Protein AF-A0A3S0KDJ8-F1 (afdb_monomer)

Organism: NCBI:txid271096

Radius of gyration: 22.58 Å; Cα contacts (8 Å, |Δi|>4): 106; chains: 1; bounding box: 74×38×46 Å

pLDDT: mean 85.25, std 16.25, range [48.62, 98.56]

Solvent-accessible surface area (backbone atoms only — not comparable to full-atom values): 7279 Å² total; per-residue (Å²): 140,63,69,67,59,54,55,49,50,52,54,54,54,56,55,57,61,62,64,75,67,74,69,84,80,80,79,74,86,73,62,94,85,62,56,72,66,56,56,50,37,53,51,52,51,50,50,26,61,75,72,66,55,44,47,33,46,24,38,54,27,100,73,63,44,47,46,66,52,54,78,85,48,44,65,57,47,43,71,74,36,35,70,40,73,40,84,80,41,43,80,85,70,91,48,71,68,54,48,53,53,33,52,53,50,48,52,50,35,18,60,39,25,47,56,36,50,58,55,42,64,66,74,109

Mean predicted aligned error: 11.46 Å

Nearest PDB structures (foldseek):
  7brn-assembly1_A  TM=3.288E-01  e=4.075E+00  Saccharomyces cerevisiae S288C
  1a49-assembly1_A  TM=2.904E-01  e=4.338E+00  Oryctolagus cuniculus

Structure (mmCIF, N/CA/C/O backbone):
data_AF-A0A3S0KDJ8-F1
#
_entry.id   AF-A0A3S0KDJ8-F1
#
loop_
_atom_site.group_PDB
_atom_site.id
_atom_site.type_symbol
_atom_site.label_atom_id
_atom_site.label_alt_id
_atom_site.label_comp_id
_atom_site.label_asym_id
_atom_site.label_entity_id
_atom_site.label_seq_id
_atom_site.pdbx_PDB_ins_code
_atom_site.Cartn_x
_atom_site.Cartn_y
_atom_site.Cartn_z
_atom_site.occupancy
_atom_site.B_iso_or_equiv
_atom_site.auth_seq_id
_atom_site.auth_comp_id
_atom_site.auth_asym_id
_atom_site.auth_atom_id
_atom_site.pdbx_PDB_model_num
ATOM 1 N N . MET A 1 1 ? -58.532 6.783 -28.581 1.00 48.62 1 MET A N 1
ATOM 2 C CA . MET A 1 1 ? -57.845 7.781 -27.725 1.00 48.62 1 MET A CA 1
ATOM 3 C C . MET A 1 1 ? -56.539 7.257 -27.089 1.00 48.62 1 MET A C 1
ATOM 5 O O . MET A 1 1 ? -56.179 7.720 -26.021 1.00 48.62 1 MET A O 1
ATOM 9 N N . ASN A 1 2 ? -55.752 6.381 -27.747 1.00 56.41 2 ASN A N 1
ATOM 10 C CA . ASN A 1 2 ? -54.595 5.719 -27.089 1.00 56.41 2 ASN A CA 1
ATOM 11 C C . ASN A 1 2 ? -53.215 6.068 -27.683 1.00 56.41 2 ASN A C 1
ATOM 13 O O . ASN A 1 2 ? -52.187 5.728 -27.108 1.00 56.41 2 ASN A O 1
ATOM 17 N N . ARG A 1 3 ? -53.158 6.767 -28.824 1.00 53.56 3 ARG A N 1
ATOM 18 C CA . ARG A 1 3 ? -51.886 7.062 -29.514 1.00 53.56 3 ARG A CA 1
ATOM 19 C C . ARG A 1 3 ? -51.109 8.216 -28.865 1.00 53.56 3 ARG A C 1
ATOM 21 O O . ARG A 1 3 ? -49.885 8.176 -28.814 1.00 53.56 3 ARG A O 1
ATOM 28 N N . ALA A 1 4 ? -51.821 9.203 -28.314 1.00 56.09 4 ALA A N 1
ATOM 29 C CA . ALA A 1 4 ? -51.219 10.353 -27.637 1.00 56.09 4 ALA A CA 1
ATOM 30 C C . ALA A 1 4 ? -50.616 9.987 -26.266 1.00 56.09 4 ALA A C 1
ATOM 32 O O . ALA A 1 4 ? -49.532 10.461 -25.938 1.00 56.09 4 ALA A O 1
ATOM 33 N N . ASN A 1 5 ? -51.260 9.093 -25.503 1.00 58.47 5 ASN A N 1
ATOM 34 C CA . ASN A 1 5 ? -50.734 8.632 -24.212 1.00 58.47 5 ASN A CA 1
ATOM 35 C C . ASN A 1 5 ? -49.470 7.782 -24.369 1.00 58.47 5 ASN A C 1
ATOM 37 O O . ASN A 1 5 ? -48.534 7.974 -23.603 1.00 58.47 5 ASN A O 1
ATOM 41 N N . ASN A 1 6 ? -49.387 6.927 -25.395 1.00 59.12 6 ASN A N 1
ATOM 42 C CA . ASN A 1 6 ? -48.195 6.106 -25.645 1.00 59.12 6 ASN A CA 1
ATOM 43 C C . ASN A 1 6 ? -46.997 6.947 -26.116 1.00 59.12 6 ASN A C 1
ATOM 45 O O . ASN A 1 6 ? -45.865 6.673 -25.731 1.00 59.12 6 ASN A O 1
ATOM 49 N N . SER A 1 7 ? -47.246 8.003 -26.902 1.00 58.44 7 SER A N 1
ATOM 50 C CA . SER A 1 7 ? -46.205 8.951 -27.320 1.00 58.44 7 SER A CA 1
ATOM 51 C C . SER A 1 7 ? -45.692 9.796 -26.150 1.00 58.44 7 SER A C 1
ATOM 53 O O . SER A 1 7 ? -44.490 10.040 -26.066 1.00 58.44 7 SER A O 1
ATOM 55 N N . ARG A 1 8 ? -46.571 10.181 -25.213 1.00 61.62 8 ARG A N 1
ATOM 56 C CA . ARG A 1 8 ? -46.175 10.860 -23.970 1.00 61.62 8 ARG A CA 1
ATOM 57 C C . ARG A 1 8 ? -45.443 9.922 -23.007 1.00 61.62 8 ARG A C 1
ATOM 59 O O . ARG A 1 8 ? -44.441 10.338 -22.444 1.00 61.62 8 ARG A O 1
ATOM 66 N N . LEU A 1 9 ? -45.872 8.661 -22.877 1.00 58.84 9 LEU A N 1
ATOM 67 C CA . LEU A 1 9 ? -45.181 7.652 -22.061 1.00 58.84 9 LEU A CA 1
ATOM 68 C C . LEU A 1 9 ? -43.759 7.380 -22.573 1.00 58.84 9 LEU A C 1
ATOM 70 O O . LEU A 1 9 ? -42.822 7.367 -21.782 1.00 58.84 9 LEU A O 1
ATOM 74 N N . MET A 1 10 ? -43.594 7.218 -23.891 1.00 60.16 10 MET A N 1
ATOM 75 C CA . MET A 1 10 ? -42.282 7.062 -24.531 1.00 60.16 10 MET A CA 1
ATOM 76 C C . MET A 1 10 ? -41.399 8.298 -24.320 1.00 60.16 10 MET A C 1
ATOM 78 O O . MET A 1 10 ? -40.235 8.154 -23.970 1.00 60.16 10 MET A O 1
ATOM 82 N N . ALA A 1 11 ? -41.946 9.511 -24.460 1.00 61.31 11 ALA A N 1
ATOM 83 C CA . ALA A 1 11 ? -41.184 10.741 -24.233 1.00 61.31 11 ALA A CA 1
ATOM 84 C C . ALA A 1 11 ? -40.726 10.900 -22.769 1.00 61.31 11 ALA A C 1
ATOM 86 O O . ALA A 1 11 ? -39.603 11.334 -22.523 1.00 61.31 11 ALA A O 1
ATOM 87 N N . ILE A 1 12 ? -41.565 10.510 -21.801 1.00 62.56 12 ILE A N 1
ATOM 88 C CA . ILE A 1 12 ? -41.234 10.550 -20.367 1.00 62.56 12 ILE A CA 1
ATOM 89 C C . ILE A 1 12 ? -40.180 9.488 -20.017 1.00 62.56 12 ILE A C 1
ATOM 91 O O . ILE A 1 12 ? -39.243 9.780 -19.276 1.00 62.56 12 ILE A O 1
ATOM 95 N N . ALA A 1 13 ? -40.287 8.281 -20.585 1.00 64.06 13 ALA A N 1
ATOM 96 C CA . ALA A 1 13 ? -39.310 7.212 -20.381 1.00 64.06 13 ALA A CA 1
ATOM 97 C C . ALA A 1 13 ? -37.920 7.589 -20.924 1.00 64.06 13 ALA A C 1
ATOM 99 O O . ALA A 1 13 ? -36.916 7.377 -20.247 1.00 64.06 13 ALA A O 1
ATOM 100 N N . SER A 1 14 ? -37.857 8.226 -22.097 1.00 63.47 14 SER A N 1
ATOM 101 C CA . SER A 1 14 ? -36.602 8.717 -22.681 1.00 63.47 14 SER A CA 1
ATOM 102 C C . SER A 1 14 ? -35.940 9.818 -21.842 1.00 63.47 14 SER A C 1
ATOM 104 O O . SER A 1 14 ? -34.715 9.877 -21.769 1.00 63.47 14 SER A O 1
ATOM 106 N N . LEU A 1 15 ? -36.730 10.668 -21.174 1.00 64.00 15 LEU A N 1
ATOM 107 C CA . LEU A 1 15 ? -36.217 11.752 -20.328 1.00 64.00 15 LEU A CA 1
ATOM 108 C C . LEU A 1 15 ? -35.603 11.232 -19.015 1.00 64.00 15 LEU A C 1
ATOM 110 O O . LEU A 1 15 ? -34.605 11.772 -18.546 1.00 64.00 15 LEU A O 1
ATOM 114 N N . PHE A 1 16 ? -36.152 10.149 -18.456 1.00 65.19 16 PHE A N 1
ATOM 115 C CA . PHE A 1 16 ? -35.606 9.489 -17.264 1.00 65.19 16 PHE A CA 1
ATOM 116 C C . PHE A 1 16 ? -34.265 8.789 -17.531 1.00 65.19 16 PHE A C 1
ATOM 118 O O . PHE A 1 16 ? -33.391 8.784 -16.667 1.00 65.19 16 PHE A O 1
ATOM 125 N N . ILE A 1 17 ? -34.075 8.235 -18.732 1.00 67.19 17 ILE A N 1
ATOM 126 C CA . ILE A 1 17 ? -32.840 7.529 -19.111 1.00 67.19 17 ILE A CA 1
ATOM 127 C C . ILE A 1 17 ? -31.659 8.505 -19.261 1.00 67.19 17 ILE A C 1
ATOM 129 O O . ILE A 1 17 ? -30.536 8.156 -18.905 1.00 67.19 17 ILE A O 1
ATOM 133 N N . LEU A 1 18 ? -31.895 9.747 -19.705 1.00 61.50 18 LEU A N 1
ATOM 134 C CA . LEU A 1 18 ? -30.838 10.766 -19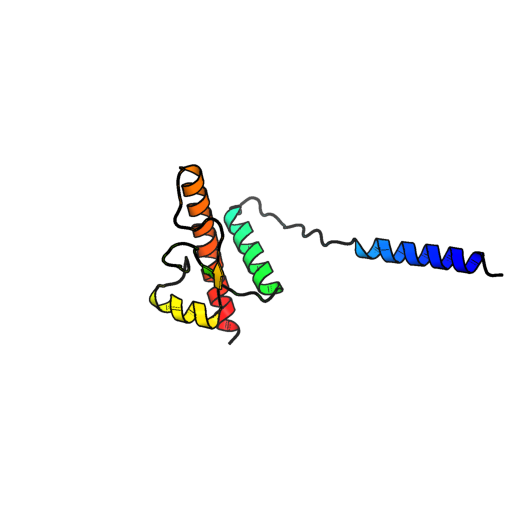.803 1.00 61.50 18 LEU A CA 1
ATOM 135 C C . LEU A 1 18 ? -30.361 11.290 -18.437 1.00 61.50 18 L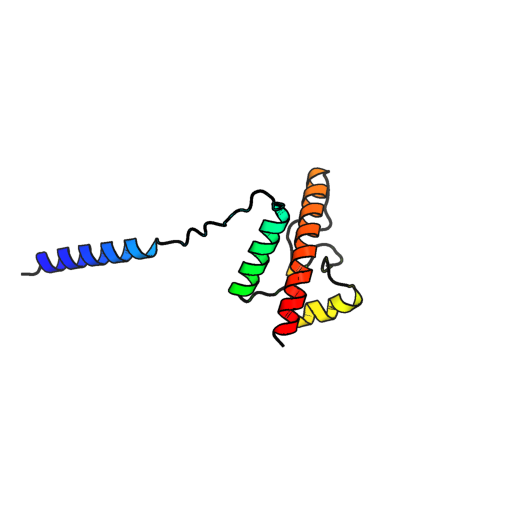EU A C 1
ATOM 137 O O . LEU A 1 18 ? -29.219 11.728 -18.326 1.00 61.50 18 LEU A O 1
ATOM 141 N N . ALA A 1 19 ? -31.195 11.228 -17.394 1.00 61.84 19 ALA A N 1
ATOM 142 C CA . ALA A 1 19 ? -30.842 11.722 -16.059 1.00 61.84 19 ALA A CA 1
ATOM 143 C C . ALA A 1 19 ? -29.864 10.802 -15.298 1.00 61.84 19 ALA A C 1
ATOM 145 O O . ALA A 1 19 ? -29.238 11.234 -14.332 1.00 61.84 19 ALA A O 1
ATOM 146 N N . LEU A 1 20 ? -29.707 9.550 -15.743 1.00 62.56 20 LEU A N 1
ATOM 147 C CA . LEU A 1 20 ? -28.830 8.555 -15.114 1.00 62.56 20 LEU A CA 1
ATOM 148 C C . LEU A 1 20 ? -27.368 8.635 -15.589 1.00 62.56 20 LEU A C 1
ATOM 150 O O . LEU A 1 20 ? -26.525 7.910 -15.070 1.00 62.56 20 LEU A O 1
ATOM 154 N N . LEU A 1 21 ? -27.051 9.514 -16.549 1.00 62.84 21 LEU A N 1
ATOM 155 C CA . LEU A 1 21 ? -25.690 9.714 -17.069 1.00 62.84 21 LEU A CA 1
ATOM 156 C C . LEU A 1 21 ? -24.934 10.874 -16.402 1.00 62.84 21 LEU A C 1
ATOM 158 O O . LEU A 1 21 ? -23.837 11.220 -16.841 1.00 62.84 21 LEU A O 1
ATOM 162 N N . SER A 1 22 ? -25.473 11.459 -15.331 1.00 61.16 22 SER A N 1
ATOM 163 C CA . SER A 1 22 ? -24.756 12.435 -14.504 1.00 61.16 22 SER A CA 1
ATOM 164 C C . SER A 1 22 ? -23.688 11.730 -13.659 1.00 61.16 22 SER A C 1
ATOM 166 O O . SER A 1 22 ? -23.847 11.546 -12.455 1.00 61.16 22 SER A O 1
ATOM 168 N N . GLY A 1 23 ? -22.605 11.290 -14.300 1.00 63.12 23 GLY A N 1
ATOM 169 C CA . GLY A 1 23 ? -21.381 10.905 -13.607 1.00 63.12 23 GLY A CA 1
ATOM 170 C C . GLY A 1 23 ? -20.781 12.128 -12.914 1.00 63.12 23 GLY A C 1
ATOM 171 O O . GLY A 1 23 ? -20.715 13.211 -13.497 1.00 63.12 23 GLY A O 1
ATOM 172 N N . CYS A 1 24 ? -20.356 11.974 -11.662 1.00 66.12 24 CYS A N 1
ATOM 173 C CA . CYS A 1 24 ? -19.627 13.018 -10.952 1.00 66.12 24 CYS A CA 1
ATOM 174 C C . CYS A 1 24 ? -18.290 13.281 -11.664 1.00 66.12 24 CYS A C 1
ATOM 176 O O . CYS A 1 24 ? -17.365 12.482 -11.547 1.00 66.12 24 CYS A O 1
ATOM 178 N N . ASN A 1 25 ? -18.165 14.411 -12.363 1.00 57.16 25 ASN A N 1
ATOM 179 C CA . ASN A 1 25 ? -16.854 14.988 -12.650 1.00 57.16 25 ASN A CA 1
ATOM 180 C C . ASN A 1 25 ? -16.325 15.561 -11.331 1.00 57.16 25 ASN A C 1
ATOM 182 O O . ASN A 1 25 ? -16.734 16.642 -10.911 1.00 57.16 25 ASN A O 1
ATOM 186 N N . HIS A 1 26 ? -15.471 14.804 -10.642 1.00 56.00 26 HIS A N 1
ATOM 187 C CA . HIS A 1 26 ? -14.700 15.335 -9.528 1.00 56.00 26 HIS A CA 1
ATOM 188 C C . HIS A 1 26 ? -13.593 16.209 -10.122 1.00 56.00 26 HIS A C 1
ATOM 190 O O . HIS A 1 26 ? -12.569 15.709 -10.575 1.00 56.00 26 HIS A O 1
ATOM 196 N N . THR A 1 27 ? -13.838 17.514 -10.207 1.00 50.50 27 THR A N 1
ATOM 197 C CA . THR A 1 27 ? -12.771 18.495 -10.403 1.00 50.50 27 THR A CA 1
ATOM 198 C C . THR A 1 27 ? -11.937 18.510 -9.133 1.00 50.50 27 THR A C 1
ATOM 200 O O . THR A 1 27 ? -12.371 19.036 -8.111 1.00 50.50 27 THR A O 1
ATOM 203 N N . GLU A 1 28 ? -10.776 17.865 -9.190 1.00 57.78 28 GLU A N 1
ATOM 204 C CA . GLU A 1 28 ? -9.728 18.054 -8.199 1.00 57.78 28 GLU A CA 1
ATOM 205 C C . GLU A 1 28 ? -9.208 19.486 -8.343 1.00 57.78 28 GLU A C 1
ATOM 207 O O . GLU A 1 28 ? -8.737 19.878 -9.412 1.00 57.78 28 GLU A O 1
ATOM 212 N N . ASP A 1 29 ? -9.318 20.276 -7.276 1.00 52.38 29 ASP A N 1
ATOM 213 C CA . ASP A 1 29 ? -8.557 21.513 -7.122 1.00 52.38 29 ASP A CA 1
ATOM 214 C C . ASP A 1 29 ? -7.074 21.126 -7.034 1.00 52.38 29 ASP A C 1
ATOM 216 O O . ASP A 1 29 ? -6.533 20.872 -5.959 1.00 52.38 29 ASP A O 1
ATOM 220 N N . SER A 1 30 ? -6.423 20.976 -8.187 1.00 54.34 30 SER A N 1
ATOM 221 C CA . SER A 1 30 ? -4.997 20.682 -8.254 1.00 54.34 30 SER A CA 1
ATOM 222 C C . SER A 1 30 ? -4.221 21.941 -7.871 1.00 54.34 30 SER A C 1
ATOM 224 O O . SER A 1 30 ? -4.032 22.840 -8.692 1.00 54.34 30 SER A O 1
ATOM 226 N N . ASP A 1 31 ? -3.771 22.015 -6.618 1.00 60.41 31 ASP A N 1
ATOM 227 C CA . ASP A 1 31 ? -2.696 22.928 -6.235 1.00 60.41 31 ASP A CA 1
ATOM 228 C C . ASP A 1 31 ? -1.454 22.581 -7.087 1.00 60.41 31 ASP A C 1
ATOM 230 O O . ASP A 1 31 ? -0.974 21.443 -7.036 1.00 60.41 31 ASP A O 1
ATOM 234 N N . PRO A 1 32 ? -0.931 23.519 -7.903 1.00 61.62 32 PRO A N 1
ATOM 235 C CA . PRO A 1 32 ? 0.175 23.262 -8.824 1.00 61.62 32 PRO A CA 1
ATOM 236 C C . PRO A 1 32 ? 1.510 22.913 -8.138 1.00 61.62 32 PRO A C 1
ATOM 238 O O . PRO A 1 32 ? 2.486 22.655 -8.841 1.00 61.62 32 PRO A O 1
ATOM 241 N N . ASN A 1 33 ? 1.581 22.911 -6.801 1.00 67.50 33 ASN A N 1
ATOM 242 C CA . ASN A 1 33 ? 2.785 22.588 -6.029 1.00 67.50 33 ASN A CA 1
ATOM 243 C C . ASN A 1 33 ? 2.823 21.170 -5.424 1.00 67.50 33 ASN A C 1
ATOM 245 O O . ASN A 1 33 ? 3.788 20.845 -4.732 1.00 67.50 33 ASN A O 1
ATOM 249 N N . ILE A 1 34 ? 1.808 20.329 -5.648 1.00 69.94 34 ILE A N 1
ATOM 250 C CA . ILE A 1 34 ? 1.738 18.989 -5.038 1.00 69.94 34 ILE A CA 1
ATOM 251 C C . ILE A 1 34 ? 2.422 17.943 -5.928 1.00 69.94 34 ILE A C 1
ATOM 253 O O . ILE A 1 34 ? 2.175 17.882 -7.135 1.00 69.94 34 ILE A O 1
ATOM 257 N N . ASP A 1 35 ? 3.270 17.095 -5.331 1.00 83.56 35 ASP A N 1
ATOM 258 C CA . ASP A 1 35 ? 3.867 15.941 -6.014 1.00 83.56 35 ASP A CA 1
ATOM 259 C C . ASP A 1 35 ? 2.742 15.040 -6.568 1.00 83.56 35 ASP A C 1
ATOM 261 O O . ASP A 1 35 ? 1.867 14.619 -5.802 1.00 83.56 35 ASP A O 1
ATOM 265 N N . PRO A 1 36 ? 2.745 14.693 -7.872 1.00 82.69 36 PRO A N 1
ATOM 266 C CA . PRO A 1 36 ? 1.755 13.793 -8.463 1.00 82.69 36 PRO A CA 1
ATOM 267 C C . PRO A 1 36 ? 1.547 12.481 -7.690 1.00 82.69 36 PRO A C 1
ATOM 269 O O . PRO A 1 36 ? 0.441 11.940 -7.679 1.00 82.69 36 PRO A O 1
ATOM 272 N N . VAL A 1 37 ? 2.589 11.961 -7.030 1.00 84.12 37 VAL A N 1
ATOM 273 C CA . VAL A 1 37 ? 2.494 10.748 -6.205 1.00 84.12 37 VAL A CA 1
ATOM 274 C C . VAL A 1 37 ? 1.720 11.010 -4.914 1.00 84.12 37 VAL A C 1
ATOM 276 O O . VAL A 1 37 ? 0.934 10.165 -4.491 1.00 84.12 37 VAL A O 1
ATOM 279 N N . GLU A 1 38 ? 1.907 12.169 -4.290 1.00 89.56 38 GLU A N 1
ATOM 280 C CA . GLU A 1 38 ? 1.194 12.549 -3.070 1.00 89.56 38 GLU A CA 1
ATOM 281 C C . GLU A 1 38 ? -0.295 12.773 -3.345 1.00 89.56 38 GLU A C 1
ATOM 283 O O . GLU A 1 38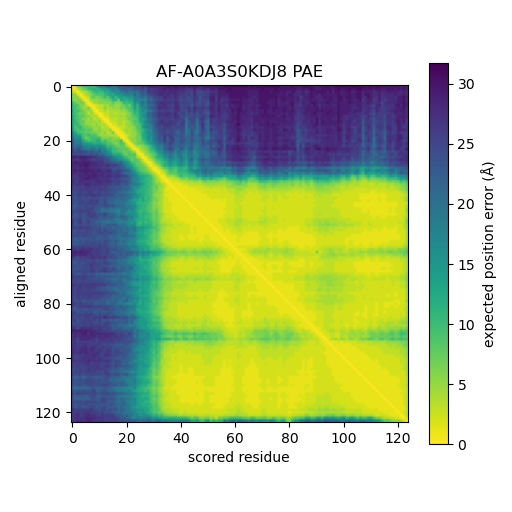 ? -1.136 12.241 -2.619 1.00 89.56 38 GLU A O 1
ATOM 288 N N . ALA A 1 39 ? -0.624 13.447 -4.452 1.00 91.56 39 ALA A N 1
ATOM 289 C CA . ALA A 1 39 ? -2.003 13.588 -4.916 1.00 91.56 39 ALA A CA 1
ATOM 290 C C . ALA A 1 39 ? -2.659 12.215 -5.155 1.00 91.56 39 ALA A C 1
ATOM 292 O O . ALA A 1 39 ? -3.765 11.953 -4.679 1.00 91.56 39 ALA A O 1
ATOM 293 N N . GLN A 1 40 ? -1.939 11.293 -5.806 1.00 94.19 40 GLN A N 1
ATOM 294 C CA . GLN A 1 40 ? -2.426 9.934 -6.038 1.00 94.19 40 GLN A CA 1
ATOM 295 C C . GLN A 1 40 ? -2.674 9.166 -4.729 1.00 94.19 40 GLN A C 1
ATOM 297 O O . GLN A 1 40 ? -3.679 8.462 -4.609 1.00 94.19 40 GLN A O 1
ATOM 302 N N . VAL A 1 41 ? -1.776 9.280 -3.745 1.00 96.75 41 VAL A N 1
ATOM 303 C CA . VAL A 1 41 ? -1.951 8.650 -2.427 1.00 96.75 41 VAL A CA 1
ATOM 304 C C . VAL A 1 41 ? -3.158 9.243 -1.707 1.00 96.75 41 VAL A C 1
ATOM 306 O O . VAL A 1 41 ? -3.982 8.483 -1.198 1.00 96.75 41 VAL A O 1
ATOM 309 N N . ALA A 1 42 ? -3.294 10.571 -1.685 1.00 96.00 42 ALA A N 1
ATOM 310 C CA . ALA A 1 42 ? -4.406 11.254 -1.030 1.00 96.00 42 ALA A CA 1
ATOM 311 C C . ALA A 1 42 ? -5.756 10.816 -1.612 1.00 96.00 42 ALA A C 1
ATOM 313 O O . ALA A 1 42 ? -6.674 10.472 -0.861 1.00 96.00 42 ALA A O 1
ATOM 314 N N . GLN A 1 43 ? -5.849 10.748 -2.940 1.00 96.75 43 GLN A N 1
ATOM 315 C CA . GLN A 1 43 ? -7.057 10.302 -3.620 1.00 96.75 43 GLN A CA 1
ATOM 316 C C . GLN A 1 43 ? -7.359 8.823 -3.324 1.00 96.75 43 GLN A C 1
ATOM 318 O O . GLN A 1 43 ? -8.478 8.493 -2.935 1.00 96.75 43 GLN A O 1
ATOM 323 N N . ALA A 1 44 ? -6.357 7.939 -3.374 1.00 97.44 44 ALA A N 1
ATOM 324 C CA . ALA A 1 44 ? -6.544 6.526 -3.036 1.00 97.44 44 ALA A CA 1
ATOM 325 C C . ALA A 1 44 ? -6.990 6.311 -1.577 1.00 97.44 44 ALA A C 1
ATOM 327 O O . ALA A 1 44 ? -7.838 5.461 -1.305 1.00 97.44 44 ALA A O 1
ATOM 328 N N . VAL A 1 45 ? -6.442 7.080 -0.629 1.00 97.81 45 VAL A N 1
ATOM 329 C CA . VAL A 1 45 ? -6.854 7.036 0.783 1.00 97.81 45 VAL A CA 1
ATOM 330 C C . VAL A 1 45 ? -8.306 7.481 0.938 1.00 97.81 45 VAL A C 1
ATOM 332 O O . VAL A 1 45 ? -9.075 6.832 1.649 1.00 97.81 45 VAL A O 1
ATOM 335 N N . LYS A 1 46 ? -8.694 8.572 0.271 1.00 97.62 46 LYS A N 1
ATOM 336 C CA . LYS A 1 46 ? -10.069 9.076 0.285 1.00 97.62 46 LYS A CA 1
ATOM 337 C C . LYS A 1 46 ? -11.042 8.032 -0.256 1.00 97.62 46 LYS A C 1
ATOM 339 O O . LYS A 1 46 ? -12.057 7.765 0.383 1.00 97.62 46 LYS A O 1
ATOM 344 N N . ASP A 1 47 ? -10.706 7.397 -1.374 1.00 97.38 47 ASP A N 1
ATOM 345 C CA . ASP A 1 47 ? -11.533 6.344 -1.966 1.00 97.38 47 ASP A CA 1
ATOM 346 C C . ASP A 1 47 ? -11.679 5.147 -1.020 1.00 97.38 47 ASP A C 1
ATOM 348 O O . ASP A 1 47 ? -12.792 4.682 -0.780 1.00 97.38 47 ASP A O 1
ATOM 352 N N . ALA A 1 48 ? -10.588 4.700 -0.397 1.00 97.00 48 ALA A N 1
ATOM 353 C CA . ALA A 1 48 ? -10.612 3.624 0.592 1.00 97.00 48 ALA A CA 1
ATOM 354 C C . ALA A 1 48 ? -11.512 3.944 1.798 1.00 97.00 48 ALA A C 1
ATOM 356 O O . ALA A 1 48 ? -12.264 3.088 2.267 1.00 97.00 48 ALA A O 1
ATOM 357 N N . GLN A 1 49 ? -11.485 5.190 2.278 1.00 95.44 49 GLN A N 1
ATO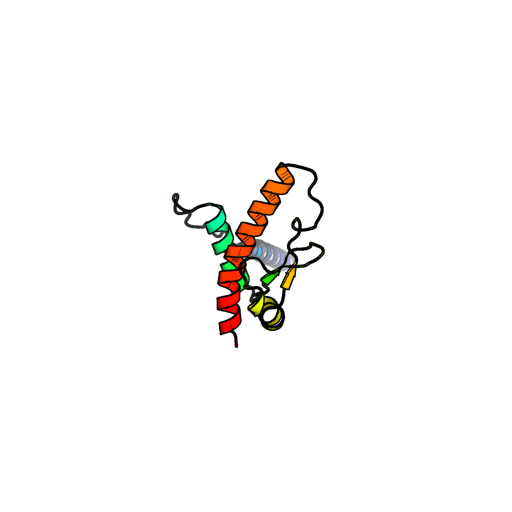M 358 C CA . GLN A 1 49 ? -12.343 5.653 3.371 1.00 95.44 49 GLN A CA 1
ATOM 359 C C . GLN A 1 4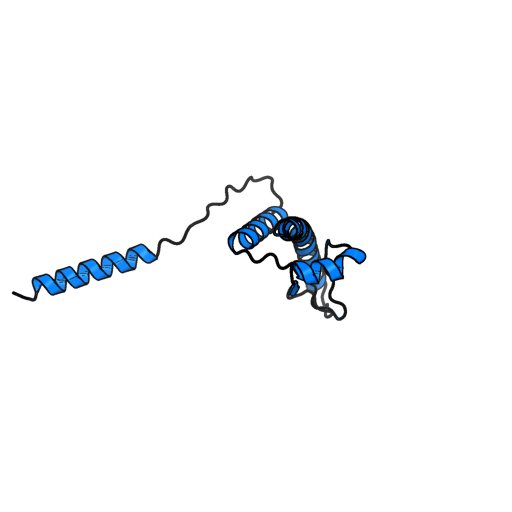9 ? -13.819 5.703 2.969 1.00 95.44 49 GLN A C 1
ATOM 361 O O . GLN A 1 49 ? -14.669 5.239 3.728 1.00 95.44 49 GLN A O 1
ATOM 366 N N . VAL A 1 50 ? -14.125 6.225 1.777 1.00 96.00 50 VAL A N 1
ATOM 367 C CA . VAL A 1 50 ? -15.496 6.310 1.247 1.00 96.00 50 VAL A CA 1
ATOM 368 C C . VAL A 1 50 ? -16.080 4.918 1.006 1.00 96.00 50 VAL A C 1
ATOM 370 O O . VAL A 1 50 ? -17.237 4.668 1.339 1.00 96.00 50 VAL A O 1
ATOM 373 N N . LEU A 1 51 ? -15.281 4.002 0.457 1.00 95.94 51 LEU A N 1
ATOM 374 C CA . LEU A 1 51 ? -15.688 2.624 0.180 1.00 95.94 51 LEU A CA 1
ATOM 375 C C . LEU A 1 51 ? -15.669 1.733 1.433 1.00 95.94 51 LEU A C 1
ATOM 377 O O . LEU A 1 51 ? -16.234 0.641 1.422 1.00 95.94 51 LEU A O 1
ATOM 381 N N . GLY A 1 52 ? -15.017 2.176 2.511 1.00 95.44 52 GLY A N 1
ATOM 382 C CA . GLY A 1 52 ? -14.825 1.398 3.733 1.00 95.44 52 GLY A CA 1
ATOM 383 C C . GLY A 1 52 ? -13.865 0.210 3.584 1.00 95.44 52 GLY A C 1
ATOM 384 O O . GLY A 1 52 ? -13.800 -0.625 4.493 1.00 95.44 52 GLY A O 1
ATOM 385 N N . ASP A 1 53 ? -13.127 0.130 2.472 1.00 96.88 53 ASP A N 1
ATOM 386 C CA . ASP A 1 53 ? -12.109 -0.889 2.208 1.00 96.88 53 ASP A CA 1
ATOM 387 C C . ASP A 1 53 ? -10.748 -0.407 2.719 1.00 96.88 53 ASP A C 1
ATOM 389 O O . ASP A 1 53 ? -9.957 0.197 2.001 1.00 96.88 53 ASP A O 1
ATOM 393 N N . LEU A 1 54 ? -10.489 -0.666 4.000 1.00 97.12 54 LEU A N 1
ATOM 394 C CA . LEU A 1 54 ? -9.257 -0.264 4.685 1.00 97.12 54 LEU A CA 1
ATOM 395 C C . LEU A 1 54 ? -8.184 -1.366 4.673 1.00 97.12 54 LEU A C 1
ATOM 397 O O . LEU A 1 54 ? -7.337 -1.415 5.567 1.00 97.12 54 LEU A O 1
ATOM 401 N N . ARG A 1 55 ? -8.218 -2.274 3.689 1.00 98.31 55 ARG A N 1
ATOM 402 C CA . ARG A 1 55 ? -7.186 -3.308 3.548 1.00 98.31 55 ARG A CA 1
ATOM 403 C C . ARG A 1 55 ? -5.839 -2.684 3.196 1.00 98.31 55 ARG A C 1
ATOM 405 O O . ARG A 1 55 ? -5.744 -1.786 2.361 1.00 98.31 55 ARG A O 1
ATOM 412 N N . LEU A 1 56 ? -4.780 -3.204 3.813 1.00 98.56 56 LEU A N 1
ATOM 413 C CA . LEU A 1 56 ? -3.410 -2.752 3.569 1.00 98.56 56 LEU A CA 1
ATOM 414 C C . LEU A 1 56 ? -2.836 -3.407 2.313 1.00 98.56 56 LEU A C 1
ATOM 416 O O . LEU A 1 56 ? -3.083 -4.583 2.037 1.00 98.56 56 LEU A O 1
ATOM 420 N N . TYR A 1 57 ? -2.002 -2.681 1.577 1.00 98.56 57 TYR A N 1
ATOM 421 C CA . TYR A 1 57 ? -1.302 -3.240 0.434 1.00 98.56 57 TYR A CA 1
ATOM 422 C C . TYR A 1 57 ? -0.138 -4.133 0.861 1.00 98.56 57 TYR A C 1
ATOM 424 O O . TYR A 1 57 ? 0.778 -3.705 1.568 1.00 98.56 57 TYR A O 1
ATOM 432 N N . ALA A 1 58 ? -0.139 -5.363 0.355 1.00 98.12 58 ALA A N 1
ATOM 433 C CA . ALA A 1 58 ? 0.924 -6.341 0.534 1.00 98.12 58 ALA A CA 1
ATOM 434 C C . ALA A 1 58 ? 1.678 -6.600 -0.775 1.00 98.12 58 ALA A C 1
ATOM 436 O O . ALA A 1 58 ? 1.103 -6.547 -1.866 1.00 98.12 58 ALA A O 1
ATOM 437 N N . THR A 1 59 ? 2.969 -6.917 -0.681 1.00 97.62 59 THR A N 1
ATOM 438 C CA . THR A 1 59 ? 3.747 -7.345 -1.852 1.00 97.62 59 THR A CA 1
ATOM 439 C C . THR A 1 59 ? 3.413 -8.781 -2.268 1.00 97.62 59 THR A C 1
ATOM 441 O O . THR A 1 59 ? 2.972 -9.593 -1.457 1.00 97.62 59 THR A O 1
ATOM 444 N N . THR A 1 60 ? 3.633 -9.110 -3.543 1.00 96.44 60 THR A N 1
ATOM 445 C CA . THR A 1 60 ? 3.339 -10.433 -4.140 1.00 96.44 60 THR A CA 1
ATOM 446 C C . THR A 1 60 ? 4.557 -11.358 -4.255 1.00 96.44 60 THR A C 1
ATOM 448 O O . THR A 1 60 ? 4.490 -12.393 -4.914 1.00 96.44 60 THR A O 1
ATOM 451 N N . GLY A 1 61 ? 5.692 -10.996 -3.650 1.00 91.81 61 GLY A N 1
ATOM 452 C CA . GLY A 1 61 ? 6.894 -11.836 -3.634 1.00 91.81 61 GLY A CA 1
ATOM 453 C C . GLY A 1 61 ? 6.772 -13.063 -2.721 1.00 91.81 61 GLY A C 1
ATOM 454 O O . GLY A 1 61 ? 5.794 -13.214 -1.989 1.00 91.81 61 GLY A O 1
ATOM 455 N N . ARG A 1 62 ? 7.805 -13.922 -2.696 1.00 90.12 62 ARG A N 1
ATOM 456 C CA . ARG A 1 62 ? 7.846 -15.134 -1.837 1.00 90.12 62 ARG A CA 1
ATOM 457 C C . ARG A 1 62 ? 7.575 -14.856 -0.359 1.00 90.12 62 ARG A C 1
ATOM 459 O O . ARG A 1 62 ? 7.025 -15.701 0.340 1.00 90.12 62 ARG A O 1
ATOM 466 N N . ARG A 1 63 ? 7.997 -13.688 0.125 1.00 91.00 63 ARG A N 1
ATOM 467 C CA . ARG A 1 63 ? 7.678 -13.190 1.464 1.00 91.00 63 ARG A CA 1
ATOM 468 C C . ARG A 1 63 ? 6.912 -11.887 1.318 1.00 91.00 63 ARG A C 1
ATOM 470 O O . ARG A 1 63 ? 7.518 -10.841 1.107 1.00 91.00 63 ARG A O 1
ATOM 477 N N . ALA A 1 64 ? 5.590 -11.975 1.420 1.00 93.50 64 ALA A N 1
ATOM 478 C CA . ALA A 1 64 ? 4.720 -10.812 1.376 1.00 93.50 64 ALA A CA 1
ATOM 479 C C . ALA A 1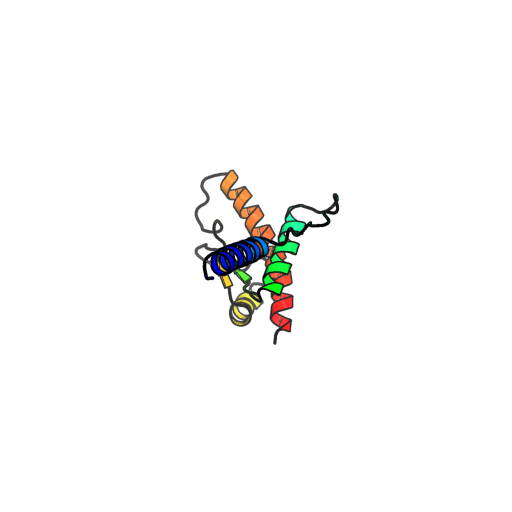 64 ? 4.992 -9.889 2.572 1.00 93.50 64 ALA A C 1
ATOM 481 O O . ALA A 1 64 ? 4.821 -10.269 3.736 1.00 93.50 64 ALA A O 1
ATOM 482 N N . THR A 1 65 ? 5.389 -8.664 2.261 1.00 95.69 65 THR A N 1
ATOM 483 C CA . THR A 1 65 ? 5.613 -7.573 3.211 1.00 95.69 65 THR A CA 1
ATOM 484 C C . THR A 1 65 ? 4.467 -6.571 3.145 1.00 95.69 65 THR A C 1
ATOM 486 O O . THR A 1 65 ? 3.788 -6.484 2.122 1.00 95.69 65 THR A O 1
ATOM 489 N N . LEU A 1 66 ? 4.274 -5.810 4.224 1.00 98.12 66 LEU A N 1
ATOM 490 C CA . LEU A 1 66 ? 3.428 -4.617 4.257 1.00 98.12 66 LEU A CA 1
ATOM 491 C C . LEU A 1 66 ? 4.341 -3.382 4.262 1.00 98.12 66 LEU A C 1
ATOM 493 O O . LEU A 1 66 ? 4.828 -3.005 5.327 1.00 98.12 66 LEU A O 1
ATOM 497 N N . PRO A 1 67 ? 4.654 -2.775 3.100 1.00 98.00 67 PRO A N 1
ATOM 498 C CA . PRO A 1 67 ? 5.492 -1.579 3.063 1.00 98.00 67 PRO A CA 1
ATOM 499 C C . PRO A 1 67 ? 4.942 -0.485 3.984 1.00 98.00 67 PRO A C 1
ATOM 501 O O . PRO A 1 67 ? 3.730 -0.286 4.036 1.00 98.00 67 PRO A O 1
ATOM 504 N N . GLY A 1 68 ? 5.823 0.193 4.720 1.00 97.31 68 GLY A N 1
ATOM 505 C CA . GLY A 1 68 ? 5.453 1.249 5.670 1.00 97.31 68 GLY A CA 1
ATOM 506 C C . GLY A 1 68 ? 4.957 0.778 7.037 1.00 97.31 68 GLY A C 1
ATOM 507 O O . GLY A 1 68 ? 4.811 1.616 7.923 1.00 97.31 68 GLY A O 1
ATOM 508 N N . ILE A 1 69 ? 4.754 -0.527 7.235 1.00 98.06 69 ILE A N 1
ATOM 509 C CA . ILE A 1 69 ? 4.373 -1.118 8.523 1.00 98.06 69 ILE A CA 1
ATOM 510 C C . ILE A 1 69 ? 5.584 -1.829 9.127 1.00 98.06 69 ILE A C 1
ATOM 512 O O . ILE A 1 69 ? 6.357 -2.476 8.413 1.00 98.06 69 ILE A O 1
ATOM 516 N N . SER A 1 70 ? 5.763 -1.697 10.442 1.00 96.00 70 SER A N 1
ATOM 517 C CA . SER A 1 70 ? 6.848 -2.371 11.152 1.00 96.00 70 SER A CA 1
ATOM 518 C C . SER A 1 70 ? 6.694 -3.896 11.059 1.00 96.00 70 SER A C 1
ATOM 520 O O . SER A 1 70 ? 5.597 -4.428 10.847 1.00 96.00 70 SER A O 1
ATOM 522 N N . GLN A 1 71 ? 7.799 -4.628 11.192 1.00 92.62 71 GLN A N 1
ATOM 523 C CA . GLN A 1 71 ? 7.741 -6.089 11.173 1.00 92.62 71 GLN A CA 1
ATOM 524 C C . GLN A 1 71 ? 6.967 -6.636 12.380 1.00 92.62 71 GLN A C 1
ATOM 526 O O . GLN A 1 71 ? 6.187 -7.571 12.214 1.00 92.62 71 GLN A O 1
ATOM 531 N N . ASP A 1 72 ? 7.127 -6.006 13.544 1.00 94.81 72 ASP A N 1
ATOM 532 C CA . ASP A 1 72 ? 6.456 -6.391 14.788 1.00 94.81 72 ASP A CA 1
ATOM 533 C C . ASP A 1 72 ? 4.936 -6.191 14.692 1.00 94.81 72 ASP A C 1
ATOM 535 O O . ASP A 1 72 ? 4.163 -7.034 15.144 1.00 94.81 72 ASP A O 1
ATOM 539 N N . ASP A 1 73 ? 4.492 -5.135 14.003 1.00 95.44 73 ASP A N 1
ATOM 540 C CA . ASP A 1 73 ? 3.067 -4.857 13.801 1.00 95.44 73 ASP A CA 1
ATOM 541 C C . ASP A 1 73 ? 2.472 -5.617 12.613 1.00 95.44 73 ASP A C 1
ATOM 543 O O . ASP A 1 73 ? 1.254 -5.644 12.448 1.00 95.44 73 ASP A O 1
ATOM 547 N N . SER A 1 74 ? 3.291 -6.230 11.756 1.00 94.94 74 SER A N 1
ATOM 548 C CA . SER A 1 74 ? 2.828 -6.758 10.468 1.00 94.94 74 SER A CA 1
ATOM 549 C C . SER A 1 74 ? 1.754 -7.838 10.610 1.00 94.94 74 SER A C 1
ATOM 551 O O . SER A 1 74 ? 0.797 -7.845 9.839 1.00 94.94 74 SER A O 1
ATOM 553 N N . GLU A 1 75 ? 1.882 -8.762 11.563 1.00 95.00 75 GLU A N 1
ATOM 554 C CA . GLU A 1 75 ? 0.872 -9.814 11.776 1.00 95.00 75 GLU A CA 1
ATOM 555 C C . GLU A 1 75 ? -0.420 -9.255 12.378 1.00 95.00 75 GLU A C 1
ATOM 557 O O . GLU A 1 75 ? -1.522 -9.607 11.941 1.00 95.00 75 GLU A O 1
ATOM 562 N N . HIS A 1 76 ? -0.285 -8.325 13.325 1.00 95.19 76 HIS A N 1
ATOM 563 C CA . HIS A 1 76 ? -1.417 -7.633 13.925 1.00 95.19 76 HIS A CA 1
ATOM 564 C C . HIS A 1 76 ? -2.178 -6.809 12.877 1.00 95.19 76 HIS A C 1
ATOM 566 O O . HIS A 1 76 ? -3.391 -6.947 12.739 1.00 95.19 76 HIS A O 1
ATOM 572 N N . ALA A 1 77 ? -1.465 -6.025 12.069 1.00 96.44 77 ALA A N 1
ATOM 573 C CA . ALA A 1 77 ? -2.022 -5.197 11.007 1.00 96.44 77 ALA A CA 1
ATOM 574 C C . ALA A 1 77 ? -2.747 -6.031 9.938 1.00 96.44 77 ALA A C 1
ATOM 576 O O . ALA A 1 77 ? -3.844 -5.666 9.516 1.00 96.44 77 ALA A O 1
ATOM 577 N N . LYS A 1 78 ? -2.187 -7.188 9.545 1.00 96.06 78 LYS A N 1
ATOM 578 C CA . LYS A 1 78 ? -2.850 -8.140 8.633 1.00 96.06 78 LYS A CA 1
ATOM 579 C C . LYS A 1 78 ? -4.170 -8.648 9.199 1.00 96.06 78 LYS A C 1
ATOM 581 O O . LYS A 1 78 ? -5.150 -8.731 8.465 1.00 96.06 78 LYS A O 1
ATOM 586 N N . THR A 1 79 ? -4.181 -9.000 10.480 1.00 95.62 79 THR A N 1
ATOM 587 C CA . THR A 1 79 ? -5.368 -9.543 11.152 1.00 95.62 79 THR A CA 1
ATOM 588 C C . THR A 1 79 ? -6.445 -8.477 11.314 1.00 95.62 79 THR A C 1
ATOM 590 O O . THR A 1 79 ? -7.618 -8.745 11.074 1.00 95.62 79 THR A O 1
ATOM 593 N N . LEU A 1 80 ? -6.039 -7.264 11.689 1.00 95.62 80 LEU A N 1
ATOM 594 C CA . LEU A 1 80 ? -6.947 -6.164 11.976 1.00 95.62 80 LEU A CA 1
ATOM 595 C C . LEU A 1 80 ? -7.559 -5.559 10.707 1.00 95.62 80 LEU A C 1
ATOM 597 O O . LEU A 1 80 ? -8.768 -5.358 10.635 1.00 95.62 80 LEU A O 1
ATOM 601 N N . CYS A 1 81 ? -6.723 -5.260 9.715 1.00 97.12 81 CYS A N 1
ATOM 602 C CA . CYS A 1 81 ? -7.130 -4.486 8.543 1.00 97.12 81 CYS A CA 1
ATOM 603 C C . CYS A 1 81 ? -7.400 -5.356 7.316 1.00 97.12 81 CYS A C 1
ATOM 605 O O . CYS A 1 81 ? -8.036 -4.907 6.366 1.00 97.12 81 CYS A O 1
ATOM 607 N N . GLY A 1 82 ? -6.922 -6.602 7.310 1.00 97.38 82 GLY A N 1
ATOM 608 C CA . GLY A 1 82 ? -6.858 -7.412 6.102 1.00 97.38 82 GLY A CA 1
ATOM 609 C C . GLY A 1 82 ? -5.817 -6.888 5.110 1.00 97.38 82 GLY A C 1
ATOM 610 O O . GLY A 1 82 ? -5.138 -5.881 5.334 1.00 97.38 82 GLY A O 1
ATOM 611 N N . VAL A 1 83 ? -5.676 -7.597 3.988 1.00 97.88 83 VAL A N 1
ATOM 612 C CA . VAL A 1 83 ? -4.679 -7.269 2.962 1.00 97.88 83 VAL A CA 1
ATOM 613 C C . VAL A 1 83 ? -5.228 -7.343 1.546 1.00 97.88 83 VAL A C 1
ATOM 615 O O . VAL A 1 83 ? -6.076 -8.177 1.223 1.00 97.88 83 VAL A O 1
ATOM 618 N N . GLN A 1 84 ? -4.673 -6.494 0.686 1.00 97.81 84 GLN A N 1
ATOM 619 C CA . GLN A 1 84 ? -4.811 -6.543 -0.760 1.00 97.81 84 GLN A CA 1
ATOM 620 C C . GLN A 1 84 ? -3.426 -6.662 -1.397 1.00 97.81 84 GLN A C 1
ATOM 622 O O . GLN A 1 84 ? -2.525 -5.870 -1.139 1.00 97.81 84 GLN A O 1
ATOM 627 N N . TYR A 1 85 ? -3.241 -7.661 -2.251 1.00 97.19 85 TYR A N 1
ATOM 628 C CA . TYR A 1 85 ? -1.959 -7.898 -2.903 1.00 97.19 85 TYR A CA 1
ATOM 629 C C . TYR A 1 85 ? -1.758 -6.965 -4.100 1.00 97.19 85 TYR A C 1
ATOM 631 O O . TYR A 1 85 ? -2.575 -6.939 -5.019 1.00 97.19 85 TYR A O 1
ATOM 639 N N . MET A 1 86 ? -0.651 -6.221 -4.103 1.00 96.81 86 MET A N 1
ATOM 640 C CA . MET A 1 86 ? -0.317 -5.276 -5.166 1.00 96.81 86 MET A CA 1
ATOM 641 C C . MET A 1 86 ? 0.349 -5.996 -6.343 1.00 96.81 86 MET A C 1
ATOM 643 O O . MET A 1 86 ? 1.435 -6.578 -6.210 1.00 96.81 86 MET A O 1
ATOM 647 N N . ALA A 1 87 ? -0.276 -5.935 -7.517 1.00 93.88 87 ALA A N 1
ATOM 648 C CA . ALA A 1 87 ? 0.316 -6.445 -8.750 1.00 93.88 87 ALA A CA 1
ATOM 649 C C . ALA A 1 87 ? 1.625 -5.703 -9.088 1.00 93.88 87 ALA A C 1
ATOM 651 O O . ALA A 1 87 ? 1.835 -4.562 -8.689 1.00 93.88 87 ALA A O 1
ATOM 652 N N . GLY A 1 88 ? 2.545 -6.358 -9.803 1.00 92.50 88 GLY A N 1
ATOM 653 C CA . GLY A 1 88 ? 3.838 -5.754 -10.164 1.00 92.50 88 GLY A CA 1
ATOM 654 C C . GLY A 1 88 ? 4.874 -5.703 -9.030 1.00 92.50 88 GLY A C 1
ATOM 655 O O . GLY A 1 88 ? 5.955 -5.147 -9.210 1.00 92.50 88 GLY A O 1
ATOM 656 N N . THR A 1 89 ? 4.588 -6.322 -7.878 1.00 94.88 89 THR A N 1
ATOM 657 C CA . THR A 1 89 ? 5.510 -6.408 -6.726 1.00 94.88 89 THR A CA 1
ATOM 658 C C . THR A 1 89 ? 6.039 -7.829 -6.456 1.00 94.88 89 THR A C 1
ATOM 660 O O . THR A 1 89 ? 6.587 -8.102 -5.383 1.00 94.88 89 THR A O 1
ATOM 663 N N . GLY A 1 90 ? 5.939 -8.726 -7.442 1.00 93.12 90 GLY A N 1
ATOM 664 C CA . GLY A 1 90 ? 6.423 -10.114 -7.375 1.00 93.12 90 GLY A CA 1
ATOM 665 C C . GLY A 1 90 ? 7.938 -10.249 -7.564 1.00 93.12 90 GLY A C 1
ATOM 666 O O . GLY A 1 90 ? 8.628 -9.266 -7.797 1.00 93.12 90 GLY A O 1
ATOM 667 N N . ASP A 1 91 ? 8.487 -11.457 -7.470 1.00 89.50 91 ASP A N 1
ATOM 668 C CA . ASP A 1 91 ? 9.951 -11.651 -7.434 1.00 89.50 91 ASP A CA 1
ATOM 669 C C . ASP A 1 91 ? 10.669 -11.407 -8.778 1.00 89.50 91 ASP A C 1
ATOM 671 O O . ASP A 1 91 ? 11.878 -11.177 -8.799 1.00 89.50 91 ASP A O 1
ATOM 675 N N . ALA A 1 92 ? 9.948 -11.450 -9.900 1.00 90.25 92 ALA A N 1
ATOM 676 C CA . ALA A 1 92 ? 10.531 -11.297 -11.229 1.00 90.25 92 ALA A CA 1
ATOM 677 C C . ALA A 1 92 ? 10.780 -9.817 -11.577 1.00 90.25 92 ALA A C 1
ATOM 679 O O . ALA A 1 92 ? 9.839 -9.040 -11.736 1.00 90.25 92 ALA A O 1
ATOM 680 N N . ILE A 1 93 ? 12.054 -9.441 -11.727 1.00 90.44 93 ILE A N 1
ATOM 681 C CA . ILE A 1 93 ? 12.497 -8.138 -12.246 1.00 90.44 93 ILE A CA 1
ATOM 682 C C . ILE A 1 93 ? 13.613 -8.402 -13.254 1.00 90.44 93 ILE A C 1
ATOM 684 O O . ILE A 1 93 ? 14.715 -8.802 -12.881 1.00 90.44 93 ILE A O 1
ATOM 688 N N . SER A 1 94 ? 13.328 -8.178 -14.530 1.00 91.75 94 SER A N 1
ATOM 689 C CA . SER A 1 94 ? 14.232 -8.473 -15.644 1.00 91.75 94 SER A CA 1
ATOM 690 C C . SER A 1 94 ? 14.797 -7.216 -16.305 1.00 91.75 94 SER A C 1
ATOM 692 O O . SER A 1 94 ? 15.765 -7.313 -17.053 1.00 91.75 94 SER A O 1
ATOM 694 N N . THR A 1 95 ? 14.225 -6.037 -16.038 1.00 95.56 95 THR A N 1
ATOM 695 C CA . THR A 1 95 ? 14.644 -4.770 -16.659 1.00 95.56 95 THR A CA 1
ATOM 696 C C . THR A 1 95 ? 14.763 -3.633 -15.645 1.00 95.56 95 THR A C 1
ATOM 698 O O . THR A 1 95 ? 14.162 -3.659 -14.568 1.00 95.56 95 THR A O 1
ATOM 701 N N . THR A 1 96 ? 15.529 -2.599 -15.999 1.00 95.56 96 THR A N 1
ATOM 702 C CA . THR A 1 96 ? 15.637 -1.366 -15.203 1.00 95.56 96 THR A CA 1
ATOM 703 C C . THR A 1 96 ? 14.290 -0.656 -15.083 1.00 95.56 96 THR A C 1
ATOM 705 O O . THR A 1 96 ? 13.927 -0.211 -14.002 1.00 95.56 96 THR A O 1
ATOM 708 N N . GLU A 1 97 ? 13.496 -0.625 -16.154 1.00 94.94 97 GLU A N 1
ATOM 709 C CA . GLU A 1 97 ? 12.157 -0.029 -16.125 1.00 94.94 97 GLU A CA 1
ATOM 710 C C . GLU A 1 97 ? 11.233 -0.739 -15.121 1.00 94.94 97 GLU A C 1
ATOM 712 O O . GLU A 1 97 ? 10.536 -0.090 -14.344 1.00 94.94 97 GLU A O 1
ATOM 717 N N . GLN A 1 98 ? 11.262 -2.076 -15.075 1.00 94.56 98 GLN A N 1
ATOM 718 C CA . GLN A 1 98 ? 10.501 -2.845 -14.084 1.00 94.56 98 GLN A CA 1
ATOM 719 C C . GLN A 1 98 ? 10.957 -2.543 -12.653 1.00 94.56 98 GLN A C 1
ATOM 721 O O . GLN A 1 98 ? 10.128 -2.467 -11.745 1.00 94.56 98 GLN A O 1
ATOM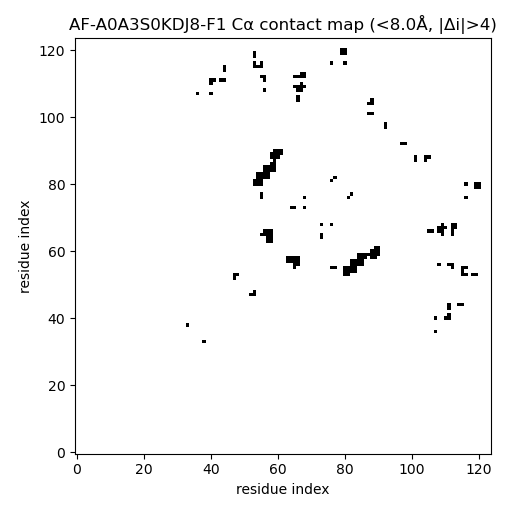 726 N N . ARG A 1 99 ? 12.264 -2.342 -12.445 1.00 95.00 99 ARG A N 1
ATOM 727 C CA . ARG A 1 99 ? 12.816 -1.956 -11.142 1.00 95.00 99 ARG A CA 1
ATOM 728 C C . ARG A 1 99 ? 12.293 -0.593 -10.694 1.00 95.00 99 ARG A C 1
ATOM 730 O O . ARG A 1 99 ? 11.850 -0.480 -9.552 1.00 95.00 99 ARG A O 1
ATOM 737 N N . GLU A 1 100 ? 12.301 0.402 -11.577 1.00 96.12 100 GLU A N 1
ATOM 738 C CA . GLU A 1 100 ? 11.811 1.747 -11.252 1.00 96.12 100 GLU A CA 1
ATOM 739 C C . GLU A 1 100 ? 10.300 1.759 -11.002 1.00 96.12 100 GLU A C 1
ATOM 741 O O . GLU A 1 100 ? 9.855 2.299 -9.989 1.00 96.12 100 GLU A O 1
ATOM 746 N N . LYS A 1 101 ? 9.510 1.060 -11.828 1.00 94.62 101 LYS A N 1
ATOM 747 C CA . LYS A 1 101 ? 8.065 0.897 -11.5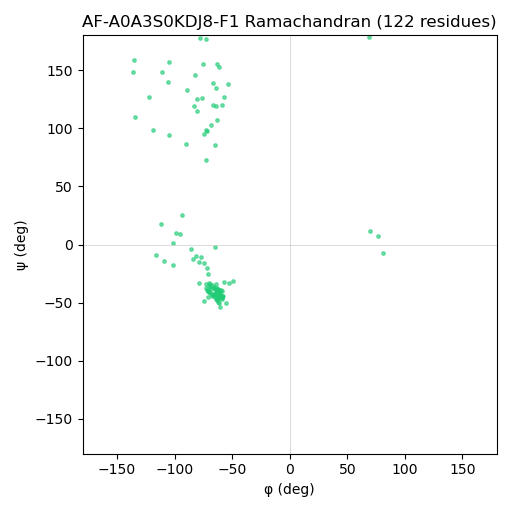88 1.00 94.62 101 LYS A CA 1
ATOM 748 C C . LYS A 1 101 ? 7.783 0.237 -10.242 1.00 94.62 101 LYS A C 1
ATOM 750 O O . LYS A 1 101 ? 6.933 0.701 -9.487 1.00 94.62 101 LYS A O 1
ATOM 755 N N . ARG A 1 102 ? 8.526 -0.819 -9.893 1.00 95.69 102 ARG A N 1
ATOM 756 C CA . ARG A 1 102 ? 8.401 -1.454 -8.575 1.00 95.69 102 ARG A CA 1
ATOM 757 C C . ARG A 1 102 ? 8.740 -0.475 -7.455 1.00 95.69 102 ARG A C 1
ATOM 759 O O . ARG A 1 102 ? 8.035 -0.448 -6.454 1.00 95.69 102 ARG A O 1
ATOM 766 N N . LYS A 1 103 ? 9.809 0.311 -7.594 1.00 95.62 103 LYS A N 1
ATOM 767 C CA . LYS A 1 103 ? 10.209 1.301 -6.586 1.00 95.62 103 LYS A CA 1
ATOM 768 C C . LYS A 1 103 ? 9.096 2.325 -6.347 1.00 95.62 103 LYS A C 1
ATOM 770 O O . LYS A 1 103 ? 8.761 2.581 -5.195 1.00 95.62 103 LYS A O 1
ATOM 775 N N . GLN A 1 104 ? 8.487 2.833 -7.418 1.00 95.44 104 GLN A N 1
ATOM 776 C CA . GLN A 1 104 ? 7.339 3.742 -7.349 1.00 95.44 104 GLN A CA 1
ATOM 777 C C . G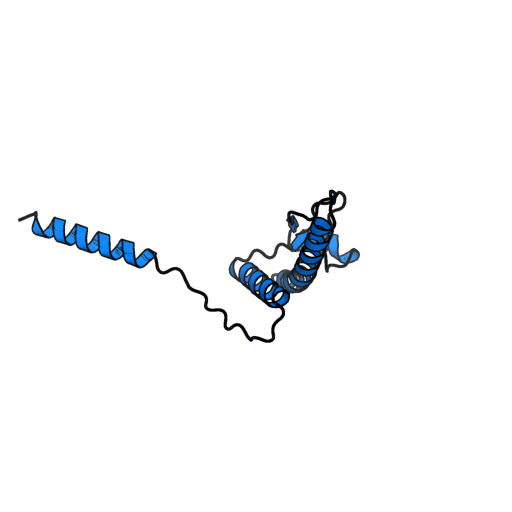LN A 1 104 ? 6.133 3.085 -6.662 1.00 95.44 104 GLN A C 1
ATOM 779 O O . GLN A 1 104 ? 5.558 3.677 -5.753 1.00 95.44 104 GLN A O 1
ATOM 784 N N . LEU A 1 105 ? 5.807 1.834 -7.012 1.00 96.44 105 LEU A N 1
ATOM 785 C CA . LEU A 1 105 ? 4.735 1.077 -6.353 1.00 96.44 105 LEU A CA 1
ATOM 786 C C . LEU A 1 105 ? 4.990 0.892 -4.854 1.00 96.44 105 LEU A C 1
ATOM 788 O O . LEU A 1 105 ? 4.089 1.103 -4.051 1.00 96.44 105 LEU A O 1
ATOM 792 N N . ILE A 1 106 ? 6.211 0.528 -4.456 1.00 97.25 106 ILE A N 1
ATOM 793 C CA . ILE A 1 106 ? 6.562 0.362 -3.039 1.00 97.25 106 ILE A CA 1
ATOM 794 C C . ILE A 1 106 ? 6.471 1.693 -2.288 1.00 97.25 106 ILE A C 1
ATOM 796 O O . ILE A 1 106 ? 6.001 1.706 -1.150 1.00 97.25 106 ILE A O 1
ATOM 800 N N . HIS A 1 107 ? 6.881 2.800 -2.910 1.00 97.19 107 HIS A N 1
ATOM 801 C CA . HIS A 1 107 ? 6.746 4.132 -2.326 1.00 97.19 107 HIS A CA 1
ATOM 802 C C . HIS A 1 107 ? 5.272 4.498 -2.110 1.00 97.19 107 HIS A C 1
ATOM 804 O O . HIS A 1 107 ? 4.883 4.818 -0.991 1.00 97.19 107 HIS A O 1
ATOM 810 N N . PHE A 1 108 ? 4.437 4.329 -3.139 1.00 97.94 108 PHE A N 1
ATOM 811 C CA . PHE A 1 108 ? 2.990 4.525 -3.044 1.00 97.94 108 PHE A CA 1
ATOM 812 C C . PHE A 1 108 ? 2.365 3.671 -1.927 1.00 97.94 108 PHE A C 1
ATOM 814 O O . PHE A 1 108 ? 1.664 4.193 -1.062 1.00 97.94 108 PHE A O 1
ATOM 821 N N . MET A 1 109 ? 2.665 2.366 -1.899 1.00 98.38 109 MET A N 1
ATOM 822 C CA . MET A 1 109 ? 2.155 1.446 -0.876 1.00 98.38 109 MET A CA 1
ATOM 823 C C . MET A 1 109 ? 2.578 1.864 0.532 1.00 98.38 109 MET A C 1
ATOM 825 O O . MET A 1 109 ? 1.785 1.741 1.456 1.00 98.38 109 MET A O 1
ATOM 829 N N . THR A 1 110 ? 3.813 2.344 0.698 1.00 98.38 110 THR A N 1
ATOM 830 C CA . THR A 1 110 ? 4.343 2.792 1.993 1.00 98.38 110 THR A CA 1
ATOM 831 C C . THR A 1 110 ? 3.512 3.946 2.541 1.00 98.38 110 THR A C 1
ATOM 833 O O . THR A 1 110 ? 2.988 3.835 3.649 1.00 98.38 110 THR A O 1
ATOM 836 N N . SER A 1 111 ? 3.325 5.005 1.749 1.00 98.00 111 SER A N 1
ATOM 837 C CA . SER A 1 111 ? 2.555 6.179 2.170 1.00 98.00 111 SER A CA 1
ATOM 838 C C . SER A 1 111 ? 1.078 5.844 2.398 1.00 98.00 111 SER A C 1
ATOM 840 O O . SER A 1 111 ? 0.499 6.243 3.406 1.00 98.00 111 SER A O 1
ATOM 842 N N . TYR A 1 112 ? 0.476 5.047 1.509 1.00 98.50 112 TYR A N 1
ATOM 843 C CA . TYR A 1 112 ? -0.915 4.610 1.648 1.00 98.50 112 TYR A CA 1
ATOM 844 C C . TYR A 1 112 ? -1.132 3.786 2.926 1.00 98.50 112 TYR A C 1
ATOM 846 O O . TYR A 1 112 ? -2.029 4.079 3.717 1.00 98.50 112 TYR A O 1
ATOM 854 N N . ASN A 1 113 ? -0.293 2.771 3.158 1.00 98.56 113 ASN A N 1
ATOM 855 C CA . ASN A 1 113 ? -0.444 1.858 4.288 1.00 98.56 113 ASN A CA 1
ATOM 856 C C . ASN A 1 113 ? -0.308 2.570 5.630 1.00 98.56 113 ASN A C 1
ATOM 858 O O . ASN A 1 113 ? -1.043 2.237 6.553 1.00 98.56 113 ASN A O 1
ATOM 862 N N . GLN A 1 114 ? 0.595 3.546 5.744 1.00 97.69 114 GLN A N 1
ATOM 863 C CA . GLN A 1 114 ? 0.758 4.324 6.972 1.00 97.69 114 GLN A CA 1
ATOM 864 C C . GLN A 1 114 ? -0.538 5.046 7.350 1.00 97.69 114 GLN A C 1
ATOM 866 O O . GLN A 1 114 ? -0.994 4.942 8.487 1.00 97.69 114 GLN A O 1
ATOM 871 N N . VAL A 1 115 ? -1.181 5.714 6.389 1.00 97.62 115 VAL A N 1
ATOM 872 C CA . VAL A 1 115 ? -2.424 6.455 6.644 1.00 97.62 115 VAL A CA 1
ATOM 873 C C . VAL A 1 115 ? -3.596 5.507 6.909 1.00 97.62 115 VAL A C 1
ATOM 875 O O . VAL A 1 115 ? -4.360 5.701 7.858 1.00 97.62 115 VAL A O 1
ATOM 878 N N . ILE A 1 116 ? -3.733 4.453 6.102 1.00 97.94 116 ILE A N 1
ATOM 879 C CA . ILE A 1 116 ? -4.834 3.492 6.235 1.00 97.94 116 ILE A CA 1
ATOM 880 C C . ILE A 1 116 ? -4.723 2.675 7.515 1.00 97.94 116 ILE A C 1
ATOM 882 O O . ILE A 1 116 ? -5.747 2.396 8.132 1.00 97.94 116 ILE A O 1
ATOM 886 N N . PHE A 1 117 ? -3.515 2.338 7.966 1.00 97.56 117 PHE A N 1
ATOM 887 C CA . PHE A 1 117 ? -3.342 1.617 9.221 1.00 97.56 117 PHE A CA 1
ATOM 888 C C . PHE A 1 117 ? -3.839 2.440 10.415 1.00 97.56 117 PHE A C 1
ATOM 890 O O . PHE A 1 117 ? -4.557 1.913 11.266 1.00 97.56 117 PHE A O 1
ATOM 897 N N . GLU A 1 118 ? -3.561 3.747 10.448 1.00 96.06 118 GLU A N 1
ATOM 898 C CA . GLU A 1 118 ? -4.115 4.640 11.473 1.00 96.06 118 GLU A CA 1
ATOM 899 C C . GLU A 1 118 ? -5.643 4.740 11.406 1.00 96.06 118 GLU A C 1
ATOM 901 O O . GLU A 1 118 ? -6.308 4.730 12.443 1.00 96.06 118 GLU A O 1
ATOM 906 N N . ALA A 1 119 ? -6.217 4.818 10.203 1.00 95.44 119 ALA A N 1
ATOM 907 C CA . ALA A 1 119 ? -7.668 4.847 10.025 1.00 95.44 119 ALA A CA 1
ATOM 908 C C . ALA A 1 119 ? -8.325 3.527 10.463 1.00 95.44 119 ALA A C 1
ATOM 910 O O . ALA A 1 119 ? -9.331 3.529 11.171 1.00 95.44 119 ALA A O 1
ATOM 911 N N . CYS A 1 120 ? -7.723 2.402 10.089 1.00 95.38 120 CYS A N 1
ATOM 912 C CA . CYS A 1 120 ? -8.175 1.061 10.425 1.00 95.38 120 CYS A CA 1
ATOM 913 C C . CYS A 1 120 ? -8.182 0.821 11.942 1.00 95.38 120 CYS A C 1
ATOM 915 O O . CYS A 1 120 ? -9.190 0.364 12.478 1.00 95.38 120 CYS A O 1
ATOM 917 N N . LYS A 1 121 ? -7.114 1.211 12.657 1.00 94.75 121 LYS A N 1
ATOM 918 C CA . LYS A 1 121 ? -7.039 1.102 14.127 1.00 94.75 121 LYS A CA 1
ATOM 919 C C . LYS A 1 121 ? -8.168 1.837 14.851 1.00 94.75 121 LYS A C 1
ATOM 921 O O . LYS A 1 121 ? -8.593 1.393 15.909 1.00 94.75 121 LYS A O 1
ATOM 926 N N . LYS A 1 122 ? -8.659 2.944 14.287 1.00 92.62 122 LYS A N 1
ATOM 927 C CA . LYS A 1 122 ? -9.737 3.768 14.864 1.00 92.62 122 LYS A CA 1
ATOM 928 C C . LYS A 1 122 ? -11.146 3.236 14.592 1.00 92.62 122 LYS A C 1
ATOM 930 O O . LYS A 1 122 ? -12.097 3.778 15.140 1.00 92.62 122 LYS A O 1
ATOM 935 N N . LYS A 1 123 ? -11.296 2.234 13.720 1.00 80.19 123 LYS A N 1
ATOM 936 C CA . LYS A 1 123 ? -12.589 1.586 13.443 1.00 80.19 123 LYS A CA 1
ATOM 937 C C . LYS A 1 123 ? -12.997 0.598 14.552 1.00 80.19 123 LYS A C 1
ATOM 939 O O . LYS A 1 123 ? -14.127 0.116 14.525 1.00 80.19 123 LYS A O 1
ATOM 944 N N . LEU A 1 124 ? -12.084 0.288 15.477 1.00 57.47 124 LEU A N 1
ATOM 945 C CA . LEU A 1 124 ? -12.329 -0.534 16.665 1.00 57.47 124 LEU A CA 1
ATOM 946 C C . LEU A 1 124 ? -13.123 0.212 17.740 1.00 57.47 124 LEU A C 1
ATOM 948 O O . LEU A 1 124 ? -12.834 1.408 17.964 1.00 57.47 124 LEU A O 1
#

Secondary structure (DSSP, 8-state):
--HHHHHHHHHHHHHHHHGGG----------TTS-HHHHHHHHHHHHHHHHT--PEEE--SSS---TTS-HHHHHHHHHHH-EEEPTT-SS---SHHHHHHHHHHHHHHHHHHHHHHHHHHTT-

Foldseek 3Di:
DVPVVVVVVVVVVVVVVVVVPPDDPPPDPDPVPDDPLVVVLVVVLVVCVVVVQLAAEWEPEPDIDQAQDDPVCGVVLCVQRNHDYDPLRYPDDDDPVSVVVNVSVSVSSNSNRNSSSVVSVVVD

Sequence (124 aa):
MNRANNSRLMAIASLFILALLSGCNHTEDSDPNIDPVEAQVAQAVKDAQVLGDLRLYATTGRRATLPGISQDDSEHAKTLCGVQYMAGTGDAISTTEQREKRKQLIHFMTSYNQVIFEACKKKL